Protein AF-A0A424H7I0-F1 (afdb_monomer)

Nearest PDB structures (foldseek):
  6pby-assembly1_A  TM=7.021E-01  e=5.661E+00  Rattus norvegicus
  7yid-assembly1_A  TM=6.616E-01  e=6.110E+00  Homo sapiens

pLDDT: mean 86.97, std 9.24, range [61.72, 97.5]

Secondary structure (DSSP, 8-state):
-HHHHHHHHHHHHHHHHHHHHHHHHHHHHHHHHHHHHHHHHHHHHHHHHHHHHHHHHHHHTTSS-HHHHHHHHHHHHT-

Mean predicted aligned error: 10.89 Å

Radius of gyration: 28.29 Å; Cα contacts (8 Å, |Δi|>4): 15; chains: 1; bounding box: 60×19×73 Å

Foldseek 3Di:
DVVVVVVVVVVVVVVVVVVVVVVVVVVVVVVVVVVVVVVVVVVLVVVLVVVLVVLVVCVVVVVDDPVVSVVVNVVSVVD

Sequence (79 aa):
MFIYIIYILVAVILLFVLYLAVQAITRGVEAKGENKQEDLIEKNQDSIATEILELKKLLDEGTINKEEFNKAKEKILKN

Structure (mmCIF, N/CA/C/O backbone):
data_AF-A0A424H7I0-F1
#
_entry.id   AF-A0A424H7I0-F1
#
loop_
_atom_site.group_PDB
_atom_site.id
_atom_site.type_symbol
_atom_site.label_atom_id
_atom_site.label_alt_id
_atom_site.label_comp_id
_atom_site.label_asym_id
_atom_site.label_entity_id
_atom_site.label_seq_id
_atom_site.pdbx_PDB_ins_code
_atom_site.Cartn_x
_atom_site.Cartn_y
_atom_site.Cartn_z
_atom_site.occupancy
_atom_site.B_iso_or_equiv
_atom_site.auth_seq_id
_atom_site.auth_comp_id
_atom_site.auth_asym_id
_atom_site.auth_atom_id
_atom_site.pdbx_P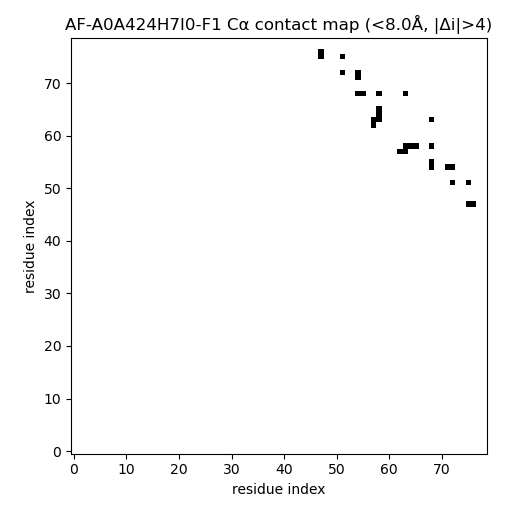DB_model_num
ATOM 1 N N . MET A 1 1 ? 30.932 -4.528 -39.521 1.00 76.69 1 MET A N 1
ATOM 2 C CA . MET A 1 1 ? 30.224 -3.300 -39.086 1.00 76.69 1 MET A CA 1
ATOM 3 C C . MET A 1 1 ? 28.719 -3.524 -38.929 1.00 76.69 1 MET A C 1
ATOM 5 O O . MET A 1 1 ? 28.208 -3.272 -37.852 1.00 76.69 1 MET A O 1
ATOM 9 N N . PHE A 1 2 ? 28.030 -4.080 -39.934 1.00 86.62 2 PHE A N 1
ATOM 10 C CA . PHE A 1 2 ? 26.574 -4.319 -39.904 1.00 86.62 2 PHE A CA 1
ATOM 11 C C . PHE A 1 2 ? 26.091 -5.236 -38.760 1.00 86.62 2 PHE A C 1
ATOM 13 O O . PHE A 1 2 ? 25.065 -4.975 -38.143 1.00 86.62 2 PHE A O 1
ATOM 20 N N . ILE A 1 3 ? 26.870 -6.266 -38.415 1.00 92.56 3 ILE A N 1
ATOM 21 C CA . ILE A 1 3 ? 26.533 -7.204 -37.331 1.00 92.56 3 ILE A CA 1
ATOM 22 C C . ILE A 1 3 ? 26.430 -6.517 -35.956 1.00 92.56 3 ILE A C 1
ATOM 24 O O . ILE A 1 3 ? 25.559 -6.850 -35.161 1.00 92.56 3 ILE A O 1
ATOM 28 N N . TYR A 1 4 ? 27.260 -5.500 -35.695 1.00 92.75 4 TYR A N 1
ATOM 29 C CA . TYR A 1 4 ? 27.238 -4.756 -34.432 1.00 92.75 4 TYR A CA 1
ATOM 30 C C . TYR A 1 4 ? 25.969 -3.911 -34.290 1.00 92.75 4 TYR A C 1
ATOM 32 O O . TYR A 1 4 ? 25.441 -3.782 -33.191 1.00 92.75 4 TYR A O 1
ATOM 40 N N . ILE A 1 5 ? 25.441 -3.400 -35.406 1.00 93.12 5 ILE A N 1
ATOM 41 C CA . ILE A 1 5 ? 24.172 -2.661 -35.439 1.00 93.12 5 ILE A CA 1
ATOM 42 C C . ILE A 1 5 ? 23.012 -3.599 -35.079 1.00 93.12 5 ILE A C 1
ATOM 44 O O . ILE A 1 5 ? 22.146 -3.230 -34.292 1.00 93.12 5 ILE A O 1
ATOM 48 N N . ILE A 1 6 ? 23.034 -4.837 -35.588 1.00 95.00 6 ILE A N 1
ATOM 49 C CA . ILE A 1 6 ? 22.038 -5.864 -35.251 1.00 95.00 6 ILE A CA 1
ATOM 50 C C . ILE A 1 6 ? 22.114 -6.219 -33.761 1.00 95.00 6 ILE A C 1
ATOM 52 O O . ILE A 1 6 ? 21.081 -6.276 -33.100 1.00 95.00 6 ILE A O 1
ATOM 56 N N . TYR A 1 7 ? 23.314 -6.391 -33.198 1.00 95.44 7 TYR A N 1
ATOM 57 C CA . TYR A 1 7 ? 23.459 -6.667 -31.765 1.00 95.44 7 TYR A CA 1
ATOM 58 C C . TYR A 1 7 ? 22.948 -5.526 -30.881 1.00 95.44 7 TYR A C 1
ATOM 60 O O . TYR A 1 7 ? 22.270 -5.791 -29.891 1.00 95.44 7 TYR A O 1
ATOM 68 N N . ILE A 1 8 ? 23.212 -4.268 -31.248 1.00 95.50 8 ILE A N 1
ATOM 69 C CA . ILE A 1 8 ? 22.680 -3.105 -30.524 1.00 95.50 8 ILE A CA 1
ATOM 70 C C . ILE A 1 8 ? 21.151 -3.072 -30.608 1.00 95.50 8 ILE A C 1
ATOM 72 O O . ILE A 1 8 ? 20.490 -2.865 -29.594 1.00 95.50 8 ILE A O 1
ATOM 76 N N . LEU A 1 9 ? 20.576 -3.331 -31.786 1.00 95.56 9 LEU A N 1
ATOM 77 C CA . LEU A 1 9 ? 19.125 -3.367 -31.970 1.00 95.56 9 LEU A CA 1
ATOM 78 C C . LEU A 1 9 ? 18.470 -4.441 -31.086 1.00 95.56 9 LEU A C 1
ATOM 80 O O . LEU A 1 9 ? 17.488 -4.168 -30.399 1.00 95.56 9 LEU A O 1
ATOM 84 N N . VAL A 1 10 ? 19.046 -5.645 -31.057 1.00 96.81 10 VAL A N 1
ATOM 85 C CA . VAL A 1 10 ? 18.574 -6.73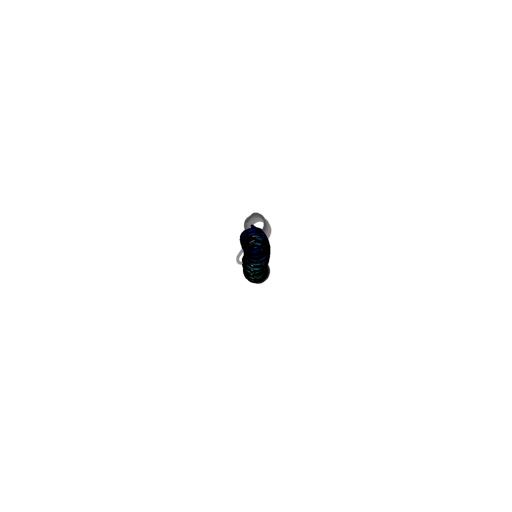9 -30.198 1.00 96.81 10 VAL A CA 1
ATOM 86 C C . VAL A 1 10 ? 18.711 -6.374 -28.718 1.00 96.81 10 VAL A C 1
ATOM 88 O O . VAL A 1 10 ? 17.784 -6.614 -27.949 1.00 96.81 10 VAL A O 1
ATOM 91 N N . ALA A 1 11 ? 19.817 -5.746 -28.312 1.00 96.62 11 ALA A N 1
ATOM 92 C CA . ALA A 1 11 ? 20.019 -5.310 -26.931 1.00 96.62 11 ALA A CA 1
ATOM 93 C C . ALA A 1 11 ? 18.965 -4.281 -26.483 1.00 96.62 11 ALA A C 1
ATOM 95 O O . ALA A 1 11 ? 18.438 -4.387 -25.376 1.00 96.62 11 ALA A O 1
ATOM 96 N N . VAL A 1 12 ? 18.605 -3.327 -27.347 1.00 97.00 12 VAL A N 1
ATOM 97 C CA . VAL A 1 12 ? 17.548 -2.339 -27.068 1.00 97.00 12 VAL A CA 1
ATOM 98 C C . VAL A 1 12 ? 16.187 -3.016 -26.903 1.00 97.00 12 VAL A C 1
ATOM 100 O O . VAL A 1 12 ? 15.463 -2.711 -25.956 1.00 97.00 12 VAL A O 1
ATOM 103 N N . ILE A 1 13 ? 15.850 -3.971 -27.775 1.00 97.00 13 ILE A N 1
ATOM 104 C CA . ILE A 1 13 ? 14.598 -4.735 -27.670 1.00 97.00 13 ILE A CA 1
ATOM 105 C C . ILE A 1 13 ? 14.566 -5.539 -26.363 1.00 97.00 13 ILE A C 1
ATOM 107 O O . ILE A 1 13 ? 13.548 -5.547 -25.675 1.00 97.00 13 ILE A O 1
ATOM 111 N N . LEU A 1 14 ? 15.678 -6.171 -25.976 1.00 97.12 14 LEU A N 1
ATOM 112 C CA . LEU A 1 14 ? 15.760 -6.909 -24.714 1.00 97.12 14 LEU A CA 1
ATOM 113 C C . LEU A 1 14 ? 15.580 -6.000 -23.495 1.00 97.12 14 LEU A C 1
ATOM 115 O O . LEU A 1 14 ? 14.834 -6.357 -22.585 1.00 97.12 14 LEU A O 1
ATOM 119 N N . LEU A 1 15 ? 16.196 -4.815 -23.486 1.00 97.50 15 LEU A N 1
ATOM 120 C CA . LEU A 1 15 ? 15.979 -3.830 -22.422 1.00 97.50 15 LEU A CA 1
ATOM 121 C C . LEU A 1 15 ? 14.516 -3.383 -22.348 1.00 97.50 15 LEU A C 1
ATOM 123 O O . LEU A 1 15 ? 13.971 -3.258 -21.254 1.00 97.50 15 LEU A O 1
ATOM 127 N N . PHE A 1 16 ? 13.864 -3.190 -23.495 1.00 97.12 16 PHE A N 1
ATOM 128 C CA . PHE A 1 16 ? 12.451 -2.828 -23.545 1.00 97.12 16 PHE A CA 1
ATOM 129 C C . PHE A 1 16 ? 11.551 -3.927 -22.961 1.00 97.12 16 PHE A C 1
ATOM 131 O O . PHE A 1 16 ? 10.664 -3.645 -22.158 1.00 97.12 16 PHE A O 1
ATOM 138 N N . VAL A 1 17 ? 11.812 -5.192 -23.296 1.00 97.50 17 VAL A N 1
ATOM 139 C CA . VAL A 1 17 ? 11.067 -6.330 -22.735 1.00 97.50 17 VAL A CA 1
ATOM 140 C C . VAL A 1 17 ? 11.293 -6.452 -21.225 1.00 97.50 17 VAL A C 1
ATOM 142 O O . VAL A 1 17 ? 10.335 -6.662 -20.483 1.00 97.50 17 VAL A O 1
ATOM 145 N N . LEU A 1 18 ? 12.529 -6.266 -20.747 1.00 97.06 18 LEU A N 1
ATOM 146 C CA . LEU A 1 18 ? 12.828 -6.253 -19.311 1.00 97.06 18 LEU A CA 1
ATOM 147 C C . LEU A 1 18 ? 12.096 -5.119 -18.582 1.00 97.06 18 LEU A C 1
ATOM 149 O O . LEU A 1 18 ? 11.552 -5.344 -17.502 1.00 97.06 18 LEU A O 1
ATOM 153 N N . TYR A 1 19 ? 12.031 -3.926 -19.179 1.00 96.31 19 TYR A N 1
ATOM 154 C CA . TYR A 1 19 ? 11.267 -2.805 -18.633 1.00 96.31 19 TYR A CA 1
ATOM 155 C C . TYR A 1 19 ? 9.779 -3.154 -18.480 1.00 96.31 19 TYR A C 1
ATOM 157 O O . TYR A 1 19 ? 9.208 -2.958 -17.405 1.00 96.31 19 TYR A O 1
ATOM 165 N N . LEU A 1 20 ? 9.166 -3.738 -19.517 1.00 96.06 20 LEU A N 1
ATOM 166 C CA . LEU A 1 20 ? 7.772 -4.185 -19.458 1.00 96.06 20 LEU A CA 1
ATOM 167 C C . LEU A 1 20 ? 7.553 -5.265 -18.390 1.00 96.06 20 LEU A C 1
ATOM 169 O O . LEU A 1 20 ? 6.540 -5.233 -17.696 1.00 96.06 20 LEU A O 1
ATOM 173 N N . ALA A 1 21 ? 8.500 -6.193 -18.225 1.00 96.19 21 ALA A N 1
ATOM 174 C CA . ALA A 1 21 ? 8.414 -7.239 -17.209 1.00 96.19 21 ALA A CA 1
ATOM 175 C C . ALA A 1 21 ? 8.394 -6.654 -15.789 1.00 96.19 21 ALA A C 1
ATOM 177 O O . ALA A 1 2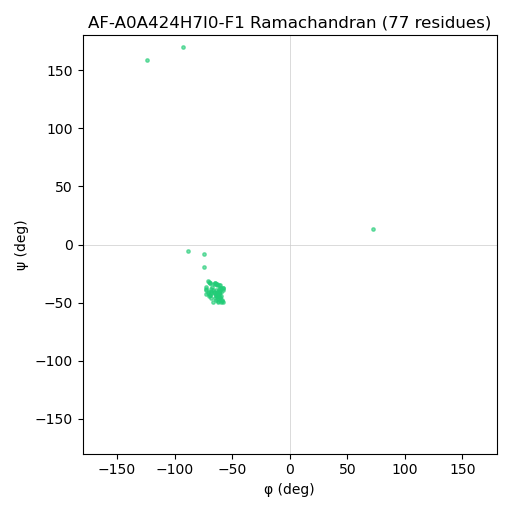1 ? 7.526 -7.007 -14.992 1.00 96.19 21 ALA A O 1
ATOM 178 N N . VAL A 1 22 ? 9.297 -5.714 -15.486 1.00 95.50 22 VAL A N 1
ATOM 179 C CA . VAL A 1 22 ? 9.311 -5.022 -14.187 1.00 95.50 22 VAL A CA 1
ATOM 180 C C . VAL A 1 22 ? 8.010 -4.245 -13.978 1.00 95.50 22 VAL A C 1
ATOM 182 O O . VAL A 1 22 ? 7.398 -4.368 -12.921 1.00 95.50 22 VAL A O 1
ATOM 185 N N . GLN A 1 23 ? 7.538 -3.516 -14.993 1.00 94.25 23 GLN A N 1
ATOM 186 C CA . GLN A 1 23 ? 6.294 -2.743 -14.916 1.00 94.25 23 GLN A CA 1
ATOM 187 C C . GLN A 1 23 ? 5.047 -3.622 -14.703 1.00 94.25 23 GLN A C 1
ATOM 189 O O . GLN A 1 23 ? 4.107 -3.220 -14.016 1.00 94.25 23 GLN A O 1
ATOM 194 N N . ALA A 1 24 ? 5.012 -4.825 -15.279 1.00 93.75 24 ALA A N 1
ATOM 195 C CA . ALA A 1 24 ? 3.930 -5.779 -15.052 1.00 93.75 24 ALA A CA 1
ATOM 196 C C . ALA A 1 24 ? 3.944 -6.321 -13.614 1.00 93.75 24 ALA A C 1
ATOM 198 O O . ALA A 1 24 ? 2.889 -6.447 -12.992 1.00 93.75 24 ALA A O 1
ATOM 199 N N . ILE A 1 25 ? 5.136 -6.592 -13.069 1.00 92.50 25 ILE A N 1
ATOM 200 C CA . ILE A 1 25 ? 5.299 -7.043 -11.682 1.00 92.50 25 ILE A CA 1
ATOM 201 C C . ILE A 1 25 ? 4.849 -5.953 -10.707 1.00 92.50 25 ILE A C 1
ATOM 203 O O . ILE A 1 25 ? 4.072 -6.254 -9.803 1.00 92.50 25 ILE A O 1
ATOM 207 N N . THR A 1 26 ? 5.282 -4.699 -10.887 1.00 89.62 26 THR A N 1
ATOM 208 C CA . THR A 1 26 ? 4.900 -3.604 -9.976 1.00 89.62 26 THR A CA 1
ATOM 209 C C . THR A 1 26 ? 3.390 -3.407 -9.953 1.00 89.62 26 THR A C 1
ATOM 211 O O . THR A 1 26 ? 2.811 -3.397 -8.875 1.00 89.62 26 THR A O 1
ATOM 214 N N . ARG A 1 27 ? 2.734 -3.397 -11.121 1.00 89.88 27 ARG A N 1
ATOM 215 C CA . ARG A 1 27 ? 1.267 -3.308 -11.217 1.00 89.88 27 ARG A CA 1
ATOM 216 C C . ARG A 1 27 ? 0.550 -4.463 -10.518 1.00 89.88 27 ARG A C 1
ATOM 218 O O . ARG A 1 27 ? -0.455 -4.246 -9.852 1.00 89.88 27 ARG A O 1
ATOM 225 N N . GLY A 1 28 ? 1.055 -5.691 -10.651 1.00 83.31 28 GLY A N 1
ATOM 226 C CA . GLY A 1 28 ? 0.473 -6.852 -9.971 1.00 83.31 28 GLY A CA 1
ATOM 227 C C . GLY A 1 28 ? 0.641 -6.807 -8.447 1.00 83.31 28 GLY A C 1
ATOM 228 O O . GLY A 1 28 ? -0.256 -7.214 -7.709 1.00 83.31 28 GLY A O 1
ATOM 229 N N . VAL A 1 29 ? 1.780 -6.301 -7.965 1.00 85.44 29 VAL A N 1
ATOM 230 C CA . VAL A 1 29 ? 2.056 -6.141 -6.528 1.00 85.44 29 VAL A CA 1
ATOM 231 C C . VAL A 1 29 ? 1.242 -4.993 -5.929 1.00 85.44 29 VAL A C 1
ATOM 233 O O . VAL A 1 29 ? 0.682 -5.165 -4.848 1.00 85.44 29 VAL A O 1
ATOM 236 N N . GLU A 1 30 ? 1.139 -3.864 -6.629 1.00 81.44 30 GLU A N 1
ATOM 237 C CA . GLU A 1 30 ? 0.326 -2.706 -6.235 1.00 81.44 30 GLU A CA 1
ATOM 238 C C . GLU A 1 30 ? -1.150 -3.091 -6.111 1.00 81.44 30 GLU A C 1
ATOM 240 O O . GLU A 1 30 ? -1.723 -2.908 -5.039 1.00 81.44 30 GLU A O 1
ATOM 245 N N . ALA A 1 31 ? -1.716 -3.772 -7.115 1.00 79.75 31 ALA A N 1
ATOM 246 C CA . ALA A 1 31 ? -3.103 -4.242 -7.072 1.00 79.75 31 ALA A CA 1
ATOM 247 C C . ALA A 1 31 ? -3.383 -5.169 -5.872 1.00 79.75 31 ALA A C 1
ATOM 249 O O . ALA A 1 31 ? -4.436 -5.103 -5.242 1.00 79.75 31 ALA A O 1
ATOM 250 N N . LYS A 1 32 ? -2.420 -6.025 -5.499 1.00 74.75 32 LYS A N 1
ATOM 251 C CA . LYS A 1 32 ? -2.544 -6.875 -4.304 1.00 74.75 32 LYS A CA 1
ATOM 252 C C . LYS A 1 32 ? -2.460 -6.066 -3.000 1.00 74.75 32 LYS A C 1
ATOM 254 O O . LYS A 1 32 ? -3.050 -6.461 -1.994 1.00 74.75 32 LYS A O 1
ATOM 259 N N . GLY A 1 33 ? -1.689 -4.981 -2.994 1.00 73.81 33 GLY A N 1
ATOM 260 C CA . GLY A 1 33 ? -1.545 -4.077 -1.855 1.00 73.81 33 GLY A CA 1
ATOM 261 C C . GLY A 1 33 ? -2.782 -3.213 -1.613 1.00 73.81 33 GLY A C 1
ATOM 262 O O . GLY A 1 33 ? -3.150 -3.013 -0.457 1.00 73.81 33 GLY A O 1
ATOM 263 N N . GLU A 1 34 ? -3.429 -2.750 -2.682 1.00 72.06 34 GLU A N 1
ATOM 264 C CA . GLU A 1 34 ? -4.660 -1.952 -2.630 1.00 72.06 34 GLU A CA 1
ATOM 265 C C . GLU A 1 34 ? -5.836 -2.775 -2.095 1.00 72.06 34 GLU A C 1
ATOM 267 O O . GLU A 1 34 ? -6.424 -2.385 -1.090 1.00 72.06 34 GLU A O 1
ATOM 272 N N . ASN A 1 35 ? -6.075 -3.979 -2.631 1.00 69.81 35 ASN A N 1
ATOM 273 C CA . ASN A 1 35 ? -7.130 -4.872 -2.126 1.00 69.81 35 ASN A CA 1
ATOM 274 C C . ASN A 1 35 ? -6.952 -5.209 -0.638 1.00 69.81 35 ASN A C 1
ATOM 276 O O . ASN A 1 35 ? -7.909 -5.256 0.125 1.00 69.81 35 ASN A O 1
ATOM 280 N N . LYS A 1 36 ? -5.705 -5.425 -0.198 1.00 68.94 36 LYS A N 1
ATOM 281 C CA . LYS A 1 36 ? -5.421 -5.701 1.214 1.00 68.94 36 LYS A CA 1
ATOM 282 C C . LYS A 1 36 ? -5.653 -4.469 2.092 1.00 68.94 36 LYS A C 1
ATOM 284 O O . LYS A 1 36 ? -6.017 -4.631 3.250 1.00 68.94 36 LYS A O 1
ATOM 289 N N . GLN A 1 37 ? -5.404 -3.260 1.590 1.00 68.38 37 GLN A N 1
ATOM 290 C CA . GLN A 1 37 ? -5.739 -2.034 2.315 1.00 68.38 37 GLN A CA 1
ATOM 291 C C . GLN A 1 37 ? -7.250 -1.836 2.405 1.00 68.38 37 GLN A C 1
ATOM 293 O O . GLN A 1 37 ? -7.724 -1.546 3.497 1.00 68.38 37 GLN A O 1
ATOM 298 N N . GLU A 1 38 ? -7.996 -2.053 1.322 1.00 67.81 38 GLU A N 1
ATOM 299 C CA . GLU A 1 38 ? -9.463 -1.977 1.325 1.00 67.81 38 GLU A CA 1
ATOM 300 C C . GLU A 1 38 ? -10.080 -2.973 2.317 1.00 67.81 38 GLU A C 1
ATOM 302 O O . GLU A 1 38 ? -10.829 -2.546 3.192 1.00 67.81 38 GLU A O 1
ATOM 307 N N . ASP A 1 39 ? -9.654 -4.244 2.302 1.00 69.56 39 ASP A N 1
ATOM 308 C CA . ASP A 1 39 ? -10.099 -5.263 3.269 1.00 69.56 39 ASP A CA 1
ATOM 309 C C . ASP A 1 39 ? -9.797 -4.860 4.728 1.00 69.56 39 ASP A C 1
ATOM 311 O O . ASP A 1 39 ? -10.561 -5.147 5.653 1.00 69.56 39 ASP A O 1
ATOM 315 N N . LEU A 1 40 ? -8.650 -4.211 4.970 1.00 68.06 40 LEU A N 1
ATOM 316 C CA . LEU A 1 40 ? -8.270 -3.730 6.301 1.00 68.06 40 LEU A CA 1
ATOM 317 C C . LEU A 1 40 ? -9.102 -2.517 6.732 1.00 68.06 40 LEU A C 1
ATOM 319 O O . LEU A 1 40 ? -9.427 -2.413 7.913 1.00 68.06 40 LEU A O 1
ATOM 323 N N . ILE A 1 41 ? -9.438 -1.615 5.806 1.00 71.25 41 ILE A N 1
ATOM 324 C CA . ILE A 1 41 ? -10.287 -0.445 6.067 1.00 71.25 41 ILE A CA 1
ATOM 325 C C . ILE A 1 41 ? -11.720 -0.903 6.361 1.00 71.25 41 ILE A C 1
ATOM 327 O O . ILE A 1 41 ? -12.301 -0.456 7.348 1.00 71.25 41 ILE A O 1
ATOM 331 N N . GLU A 1 42 ? -12.261 -1.826 5.564 1.00 70.62 42 GLU A N 1
ATOM 332 C CA . GLU A 1 42 ? -13.604 -2.393 5.739 1.00 70.62 42 GLU A CA 1
ATOM 333 C C . GLU A 1 42 ? -13.717 -3.134 7.078 1.00 70.62 42 GLU A C 1
ATOM 335 O O . GLU A 1 42 ? -14.577 -2.820 7.900 1.00 70.62 42 GLU A O 1
ATOM 340 N N . LYS A 1 43 ? -12.753 -4.012 7.389 1.00 69.62 43 LYS A N 1
ATOM 341 C CA . LYS A 1 43 ? -12.711 -4.714 8.680 1.00 69.62 43 LYS A CA 1
ATOM 342 C C . LYS A 1 43 ? -12.605 -3.761 9.877 1.00 69.62 43 LYS A C 1
ATOM 344 O O . LYS A 1 43 ? -13.131 -4.054 10.951 1.00 69.62 43 LYS A O 1
ATOM 349 N N . ASN A 1 44 ? -11.899 -2.641 9.725 1.00 73.94 44 ASN A N 1
ATOM 350 C CA . ASN A 1 44 ? -11.770 -1.644 10.785 1.00 73.94 44 ASN A CA 1
ATOM 351 C C . ASN A 1 44 ? -13.078 -0.852 10.973 1.00 73.94 44 ASN A C 1
ATOM 353 O O . ASN A 1 44 ? -13.504 -0.635 12.105 1.00 73.94 44 ASN A O 1
ATOM 357 N N . GLN A 1 45 ? -13.775 -0.506 9.884 1.00 75.69 45 GLN A N 1
ATOM 358 C CA . GLN A 1 45 ? -15.111 0.098 9.955 1.00 75.69 45 GLN A CA 1
ATOM 359 C C . GLN A 1 45 ? -16.128 -0.826 10.637 1.00 75.69 45 GLN A C 1
ATOM 361 O O . GLN A 1 45 ? -16.874 -0.364 11.504 1.00 75.69 45 GLN A O 1
ATOM 366 N N . ASP A 1 46 ? -16.108 -2.124 10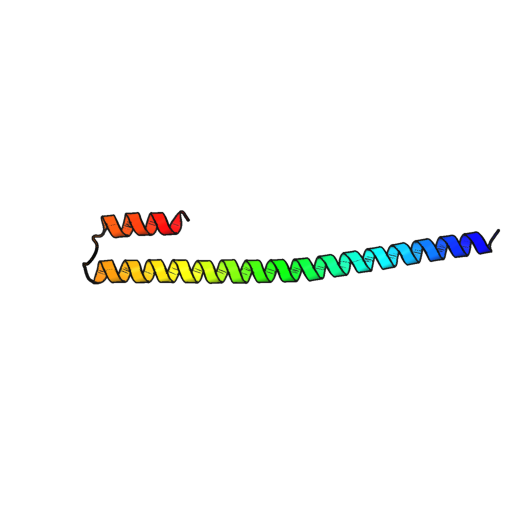.328 1.00 79.25 46 ASP A N 1
ATOM 367 C CA . ASP A 1 46 ? -16.961 -3.122 10.983 1.00 79.25 46 ASP A CA 1
ATOM 368 C C . ASP A 1 46 ? -16.647 -3.266 12.482 1.00 79.25 46 ASP A C 1
ATOM 370 O O . ASP A 1 46 ? -17.560 -3.373 13.308 1.00 79.25 46 ASP A O 1
ATOM 374 N N . SER A 1 47 ? -15.364 -3.213 12.862 1.00 82.88 47 SER A N 1
ATOM 375 C CA . SER A 1 47 ? -14.936 -3.229 14.270 1.00 82.88 47 SER A CA 1
ATOM 376 C C . SER A 1 47 ? -15.460 -2.008 15.025 1.00 82.88 47 SER A C 1
ATOM 378 O O . SER A 1 47 ? -16.090 -2.152 16.071 1.00 82.88 47 SER A O 1
ATOM 380 N N . ILE A 1 48 ? -15.280 -0.808 14.465 1.00 86.38 48 ILE A N 1
ATOM 381 C CA . ILE A 1 48 ? -15.746 0.449 15.065 1.00 86.38 48 ILE A CA 1
ATOM 382 C C . ILE A 1 48 ? -17.274 0.461 15.197 1.00 86.38 48 ILE A C 1
ATOM 384 O O . ILE A 1 48 ? -17.812 0.869 16.229 1.00 86.38 48 ILE A O 1
ATOM 388 N N . ALA A 1 49 ? -17.995 -0.007 14.175 1.00 86.31 49 ALA A N 1
ATOM 389 C CA . ALA A 1 49 ? -19.449 -0.116 14.219 1.00 86.31 49 ALA A CA 1
ATOM 390 C C . ALA A 1 49 ? -19.911 -1.074 15.328 1.00 86.31 49 ALA A C 1
ATOM 392 O O . ALA A 1 49 ? -20.854 -0.756 16.058 1.00 86.31 49 ALA A O 1
ATOM 393 N N . THR A 1 50 ? -19.218 -2.204 15.493 1.00 87.69 50 THR A N 1
ATOM 394 C CA . THR A 1 50 ? -19.496 -3.189 16.547 1.00 87.69 50 THR A CA 1
ATOM 395 C C . THR A 1 50 ? -19.236 -2.605 17.939 1.00 87.69 50 THR A C 1
ATOM 397 O O . THR A 1 50 ? -20.106 -2.692 18.803 1.00 87.69 50 THR A O 1
ATOM 400 N N . GLU A 1 51 ? -18.110 -1.917 18.143 1.00 87.94 51 GLU A N 1
ATOM 401 C CA . GLU A 1 51 ? -17.771 -1.254 19.414 1.00 87.94 51 GLU A CA 1
ATOM 402 C C . GLU A 1 51 ? -18.789 -0.168 19.799 1.00 87.94 51 GLU A C 1
ATOM 404 O O . GLU A 1 51 ? -19.211 -0.077 20.954 1.00 87.94 51 GLU A O 1
ATOM 409 N N . ILE A 1 52 ? -19.248 0.641 18.838 1.00 89.62 52 ILE A N 1
ATOM 410 C CA . ILE A 1 52 ? -20.293 1.648 19.082 1.00 89.62 52 ILE A CA 1
ATOM 411 C C . ILE A 1 52 ? -21.633 0.980 19.433 1.00 89.62 52 ILE A C 1
ATOM 413 O O . ILE A 1 52 ? -22.397 1.515 20.245 1.00 89.62 52 ILE A O 1
ATOM 417 N N . LEU A 1 53 ? -21.931 -0.182 18.847 1.00 90.50 53 L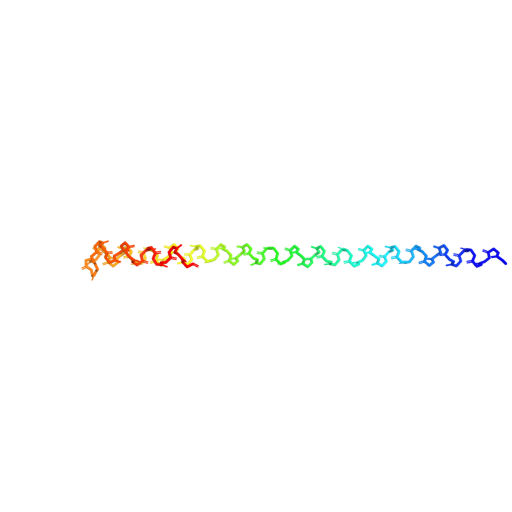EU A N 1
ATOM 418 C CA . LEU A 1 53 ? -23.151 -0.943 19.116 1.00 90.50 53 LEU A CA 1
ATOM 419 C C . LEU A 1 53 ? -23.131 -1.553 20.526 1.00 90.50 53 LEU A C 1
ATOM 421 O O . LEU A 1 53 ? -24.129 -1.461 21.244 1.00 90.50 53 LEU A O 1
ATOM 425 N N . GLU A 1 54 ? -21.989 -2.084 20.965 1.00 90.38 54 GLU A N 1
ATOM 426 C CA . GLU A 1 54 ? -21.783 -2.538 22.345 1.00 90.38 54 GLU A CA 1
ATOM 427 C C . GLU A 1 54 ? -21.885 -1.382 23.344 1.00 90.38 54 GLU A C 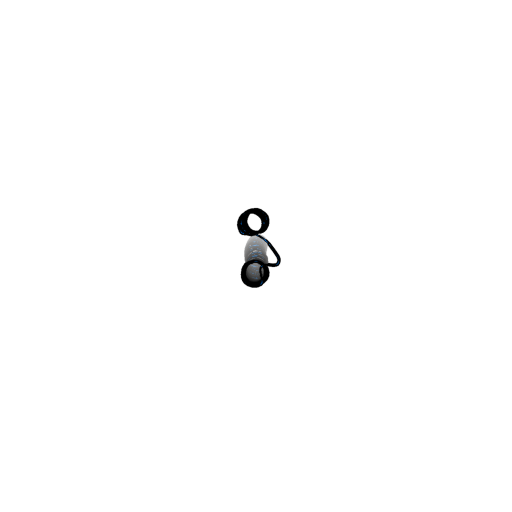1
ATOM 429 O O . GLU A 1 54 ? -22.590 -1.483 24.350 1.00 90.38 54 GLU A O 1
ATOM 434 N N . LEU A 1 55 ? -21.272 -0.237 23.034 1.00 90.94 55 LEU A N 1
ATOM 435 C CA . LEU A 1 55 ? -21.367 0.963 23.861 1.00 90.94 55 LEU A CA 1
ATOM 436 C C . LEU A 1 55 ? -22.822 1.449 23.990 1.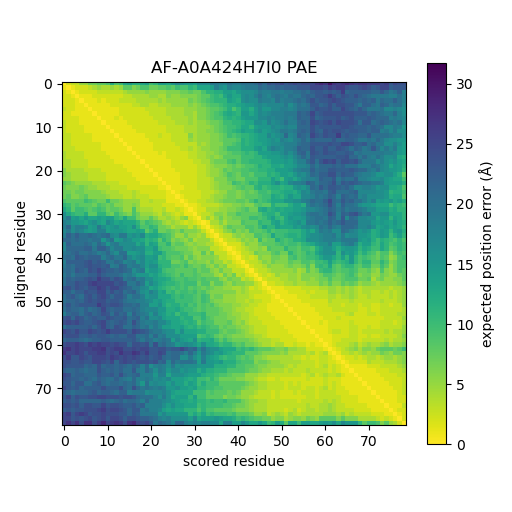00 90.94 55 LEU A C 1
ATOM 438 O O . LEU A 1 55 ? -23.249 1.881 25.063 1.00 90.94 55 LEU A O 1
ATOM 442 N N . LYS A 1 56 ? -23.613 1.349 22.912 1.00 90.94 56 LYS A N 1
ATOM 443 C CA . LYS A 1 56 ? -25.044 1.685 22.929 1.00 90.94 56 LYS A CA 1
ATOM 444 C C . LYS A 1 56 ? -25.828 0.712 23.807 1.00 90.94 56 LYS A C 1
ATOM 446 O O . LYS A 1 56 ? -26.712 1.145 24.540 1.00 90.94 56 LYS A O 1
ATOM 451 N N . LYS A 1 57 ? -25.490 -0.578 23.775 1.00 91.69 57 LYS A N 1
ATOM 452 C CA . LYS A 1 57 ? -26.113 -1.593 24.629 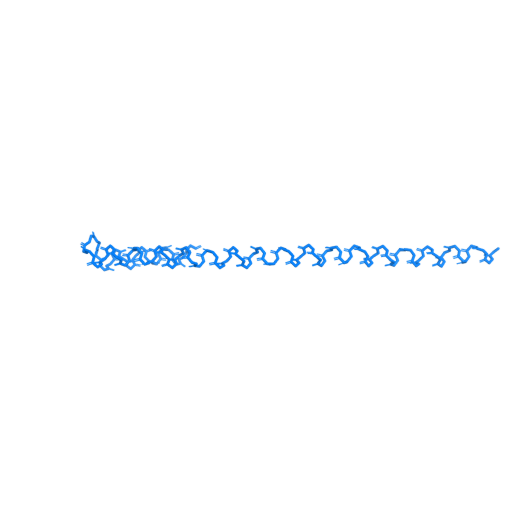1.00 91.69 57 LYS A CA 1
ATOM 453 C C . LYS A 1 57 ? -25.881 -1.301 26.116 1.00 91.69 57 LYS A C 1
ATOM 455 O O . LYS A 1 57 ? -26.827 -1.377 26.888 1.00 91.69 57 LYS A O 1
ATOM 460 N N . LEU A 1 58 ? -24.679 -0.864 26.500 1.00 91.94 58 LEU A N 1
ATOM 461 C CA . LEU A 1 58 ? -24.377 -0.457 27.882 1.00 91.94 58 LEU A CA 1
ATOM 462 C C . LEU A 1 58 ? -25.189 0.767 28.340 1.00 91.94 58 LEU A C 1
ATOM 464 O O . LEU A 1 58 ? -25.553 0.859 29.514 1.00 91.94 58 LEU A O 1
ATOM 468 N N . LEU A 1 59 ? -25.475 1.704 27.428 1.00 91.00 59 LEU A N 1
ATOM 469 C CA . LEU A 1 59 ? -26.357 2.845 27.692 1.00 91.00 59 LEU A CA 1
ATOM 470 C C . LEU A 1 59 ? -27.818 2.394 27.843 1.00 91.00 59 LEU A C 1
ATOM 472 O O . LEU A 1 59 ? -28.502 2.850 28.757 1.00 91.00 59 LEU A O 1
ATOM 476 N N . ASP A 1 60 ? -28.286 1.505 26.963 1.00 90.19 60 ASP A N 1
ATOM 477 C CA . ASP A 1 60 ? -29.648 0.955 26.996 1.00 90.19 60 ASP A CA 1
ATOM 478 C C . ASP A 1 60 ? -29.880 0.099 28.262 1.00 90.19 60 ASP A C 1
ATOM 480 O O . ASP A 1 60 ? -30.967 0.120 28.836 1.00 90.19 60 ASP A O 1
ATOM 484 N N . GLU A 1 61 ? -28.845 -0.594 28.747 1.00 91.81 61 GLU A N 1
ATOM 485 C CA . GLU A 1 61 ? -28.831 -1.323 30.025 1.00 91.81 61 GLU A CA 1
ATOM 486 C C . GLU A 1 61 ? -28.722 -0.395 31.251 1.00 91.81 61 GLU A C 1
ATOM 488 O O . GLU A 1 61 ? -28.864 -0.848 32.386 1.00 91.81 61 GLU A O 1
ATOM 493 N N . GLY A 1 62 ? -28.480 0.905 31.045 1.00 87.94 62 GLY A N 1
ATOM 494 C CA . GLY A 1 62 ? -28.331 1.894 32.115 1.00 87.94 62 GLY A CA 1
ATOM 495 C C . GLY A 1 62 ? -27.021 1.781 32.903 1.00 87.94 62 GLY A C 1
ATOM 496 O O . GLY A 1 62 ? -26.895 2.399 33.958 1.00 87.94 62 GLY A O 1
ATOM 497 N N . THR A 1 63 ? -26.050 1.011 32.400 1.00 90.62 63 THR A N 1
ATOM 498 C CA . THR A 1 63 ? -24.727 0.822 33.021 1.00 90.62 63 THR A CA 1
ATOM 499 C C . THR A 1 63 ? -23.864 2.080 32.904 1.00 90.62 63 THR A C 1
ATOM 501 O O . THR A 1 63 ? -23.063 2.367 33.790 1.00 90.62 63 THR A O 1
ATOM 504 N N . ILE A 1 64 ? -24.043 2.846 31.824 1.00 90.00 64 ILE A N 1
ATOM 505 C CA . ILE A 1 64 ? -23.391 4.142 31.591 1.00 90.00 64 ILE A CA 1
ATOM 506 C C . ILE A 1 64 ? -24.436 5.229 31.340 1.00 90.00 64 ILE A C 1
ATOM 508 O O . ILE A 1 64 ? -25.563 4.940 30.931 1.00 90.00 64 ILE A O 1
ATOM 512 N N . ASN A 1 65 ? -24.066 6.494 31.540 1.00 90.75 65 ASN A N 1
ATOM 513 C CA . ASN A 1 65 ? -24.950 7.622 31.242 1.00 90.75 65 ASN A CA 1
ATOM 514 C C . ASN A 1 65 ? -24.742 8.187 29.816 1.00 90.75 65 ASN A C 1
ATOM 516 O O . ASN A 1 65 ? -23.783 7.856 29.116 1.00 90.75 65 ASN A O 1
ATOM 520 N N . LYS A 1 66 ? -25.642 9.075 29.367 1.00 89.62 66 LYS A N 1
ATOM 521 C CA . LYS A 1 66 ? -25.587 9.676 28.017 1.00 89.62 66 LYS A CA 1
ATOM 522 C C . LYS A 1 66 ? -24.340 10.537 27.767 1.00 89.62 66 LYS A C 1
ATOM 524 O O . LYS A 1 66 ? -23.866 10.580 26.634 1.00 89.62 66 LYS A O 1
ATOM 529 N N . GLU A 1 67 ? -23.819 11.227 28.781 1.00 91.56 67 GLU A N 1
ATOM 530 C CA . GLU A 1 67 ? -22.581 12.011 28.658 1.00 91.56 67 GLU A CA 1
ATOM 531 C C . GLU A 1 67 ? -21.363 11.098 28.493 1.00 91.56 67 GLU A C 1
ATOM 533 O O . GLU A 1 67 ? -20.526 11.337 27.623 1.00 91.56 67 GLU A O 1
ATOM 538 N N . GLU A 1 68 ? -21.290 10.016 29.270 1.00 89.62 68 GLU A N 1
ATOM 539 C CA . GLU A 1 68 ? -20.233 9.004 29.178 1.00 89.62 68 GLU A CA 1
ATOM 540 C C . GLU A 1 68 ? -20.263 8.277 27.835 1.00 89.62 68 GLU A C 1
ATOM 542 O O . GLU A 1 68 ? -19.218 8.121 27.201 1.00 89.62 68 GLU A O 1
ATOM 547 N N . PHE A 1 69 ? -21.457 7.920 27.354 1.00 92.88 69 PHE A N 1
ATOM 548 C CA . PHE A 1 69 ? -21.652 7.360 26.020 1.00 92.88 69 PHE A CA 1
ATOM 549 C C . PHE A 1 69 ? -21.133 8.305 24.931 1.00 92.88 69 PHE A C 1
ATOM 551 O O . PHE A 1 69 ? -20.357 7.888 24.074 1.00 92.88 69 PHE A O 1
ATOM 558 N N . ASN A 1 70 ? -21.512 9.587 24.971 1.00 90.94 70 ASN A N 1
ATOM 559 C CA . ASN A 1 70 ? -21.070 10.558 23.968 1.00 90.94 70 ASN A CA 1
ATOM 560 C C . ASN A 1 70 ? -19.551 10.757 23.997 1.00 90.94 70 ASN A C 1
ATOM 562 O O . ASN A 1 70 ? -18.917 10.771 22.943 1.00 90.94 70 ASN A O 1
ATOM 566 N N . LYS A 1 71 ? -18.955 10.836 25.190 1.00 93.12 71 LYS A N 1
ATOM 567 C CA . LYS A 1 71 ? -17.507 10.992 25.366 1.00 93.12 71 LYS A CA 1
ATOM 568 C C . LYS A 1 71 ? -16.728 9.771 24.870 1.00 93.12 71 LYS A C 1
ATOM 570 O O . LYS A 1 71 ? -15.689 9.926 24.231 1.00 93.12 71 LYS A O 1
ATOM 575 N N . ALA A 1 72 ? -17.220 8.563 25.142 1.00 90.31 72 ALA A N 1
ATOM 576 C CA . ALA A 1 72 ? -16.607 7.323 24.672 1.00 90.31 72 ALA A CA 1
ATOM 577 C C . ALA A 1 72 ? -16.782 7.135 23.156 1.00 90.31 72 ALA A C 1
ATOM 579 O O . ALA A 1 72 ? -15.813 6.817 22.471 1.00 90.31 72 ALA A O 1
ATOM 580 N N . LYS A 1 73 ? -17.964 7.437 22.607 1.00 90.62 73 LYS A N 1
ATOM 581 C CA . LYS A 1 73 ? -18.223 7.420 21.161 1.00 90.62 73 LYS A CA 1
ATOM 582 C C . LYS A 1 73 ? -17.309 8.389 20.407 1.00 90.62 73 LYS A C 1
ATOM 584 O O . LYS A 1 73 ? -16.748 8.026 19.378 1.00 90.62 73 LYS A O 1
ATOM 589 N N . GLU A 1 74 ? -17.133 9.609 20.913 1.00 90.31 74 GLU A N 1
ATOM 590 C CA . GLU A 1 74 ? -16.243 10.599 20.293 1.00 90.31 74 GLU A CA 1
ATOM 591 C C . GLU A 1 74 ? -14.774 10.152 20.332 1.00 90.31 74 GLU A C 1
ATOM 593 O O . GLU A 1 74 ? -14.019 10.419 19.402 1.00 90.31 74 GLU A O 1
ATOM 598 N N . LYS A 1 75 ? -14.375 9.425 21.382 1.00 90.31 75 LYS A N 1
ATOM 599 C CA . LYS A 1 75 ? -13.035 8.846 21.506 1.00 90.31 75 LYS A CA 1
ATOM 600 C C . LYS A 1 75 ? -12.785 7.716 20.500 1.00 90.31 75 LYS A C 1
ATOM 602 O O . LYS A 1 75 ? -11.685 7.644 19.970 1.00 90.31 75 LYS A O 1
ATOM 607 N N . ILE A 1 76 ? -13.792 6.883 20.226 1.00 87.81 76 ILE A N 1
ATOM 608 C CA . ILE A 1 76 ? -13.732 5.808 19.219 1.00 87.81 76 ILE A CA 1
ATOM 609 C C . ILE A 1 76 ? -13.660 6.395 17.799 1.00 87.81 76 ILE A C 1
ATOM 611 O O . ILE A 1 76 ? -12.872 5.931 16.990 1.00 87.81 76 ILE A O 1
ATOM 615 N N . LEU A 1 77 ? -14.431 7.450 17.506 1.00 84.75 77 LEU A N 1
ATOM 616 C CA . LEU A 1 77 ? -14.465 8.101 16.183 1.00 84.75 77 LEU A CA 1
ATOM 617 C C . LEU A 1 77 ? -13.239 8.975 15.864 1.00 84.75 77 LEU A C 1
ATOM 619 O O . LEU A 1 77 ? -13.033 9.329 14.707 1.00 84.75 77 LEU A O 1
ATOM 623 N N . LYS A 1 78 ? -12.481 9.399 16.882 1.00 82.88 78 LYS A N 1
ATOM 624 C CA . LYS A 1 78 ? -11.236 10.175 16.724 1.00 82.88 78 LYS A CA 1
ATOM 625 C C . LYS A 1 78 ? -9.987 9.303 16.577 1.00 82.88 78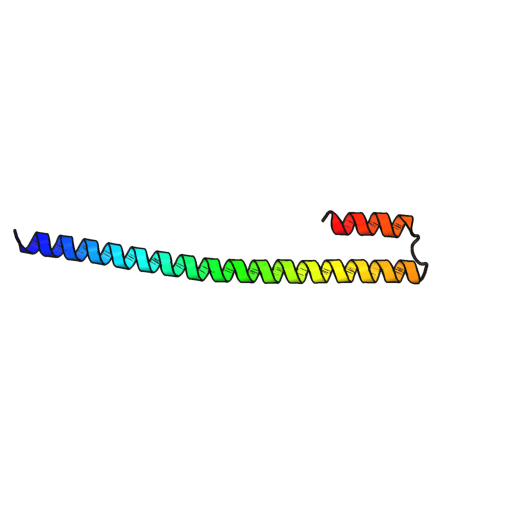 LYS A C 1
ATOM 627 O O . LYS A 1 78 ? -8.907 9.866 16.394 1.00 82.88 78 LYS A O 1
ATOM 632 N N . ASN A 1 79 ? -10.131 7.990 16.723 1.00 61.72 79 ASN A N 1
ATOM 633 C CA . ASN A 1 79 ? -9.077 7.008 16.496 1.00 61.72 79 ASN A CA 1
ATOM 634 C C . ASN A 1 79 ? -9.054 6.600 15.018 1.00 61.72 79 ASN A C 1
ATOM 636 O O . ASN A 1 79 ? -7.939 6.376 14.502 1.00 61.72 79 ASN A O 1
#

Solvent-accessible surface area (backbone atoms only — not comparable to full-atom values): 4398 Å² total; per-residue (Å²): 116,71,68,59,55,53,52,52,52,51,50,52,53,51,52,51,52,52,52,51,52,53,54,51,51,51,53,56,52,48,56,56,52,49,56,54,48,51,54,51,53,53,53,48,53,54,47,54,52,50,52,51,51,52,53,47,49,37,41,76,71,62,78,44,51,74,66,58,46,52,55,51,50,52,55,62,74,73,106